Protein AF-A0A932TPT1-F1 (afdb_monomer)

Radius of gyration: 17.18 Å; Cα contacts (8 Å, |Δi|>4): 196; chains: 1; bounding box: 47×29×45 Å

Sequence (144 aa):
MPVTRADWQGRLLPRTDPEVPLQLLAPLRPAPAGGSGVFLALCADGNEWWMKPVNNPLGGHTLVEEYVVPRVGALIDAPVCTTAIVGIGPGFERYEFVSGYHLEPGLAHASPNIGRDVEDLPYLDYRDRDNNRFRHMGAIALYY

Foldseek 3Di:
DDDDPVNCPPVCVPDDDDPDFWEFDAFDAADPDDLFLWTWTATPVRFIKIKDACPTPVHNVVQVCLVVVQVVCVVVVHPHFDKTKYFYQPDFQPDRNDPPDTDDGDIIIITGDPPDPDDDPVDPPQCVPVVVVVVDDDDDDDDD

Solvent-accessible surface area (backbone atoms only — not comparable to full-atom values): 9056 Å² total; per-residue (Å²): 131,90,85,54,71,78,82,51,63,71,75,60,72,83,67,69,74,74,95,72,52,51,37,59,72,42,82,72,45,51,52,95,68,74,93,74,37,35,25,36,27,36,31,73,86,76,46,50,28,42,33,36,46,51,85,26,88,87,38,54,67,54,46,52,50,67,59,46,52,35,55,55,32,52,77,69,74,42,99,50,72,68,73,47,55,29,33,35,57,84,89,44,60,82,45,67,41,39,95,96,40,51,45,67,65,45,49,22,39,31,32,70,60,80,74,84,87,62,90,76,72,92,60,75,88,45,62,88,72,71,52,37,94,82,65,65,81,84,84,82,85,84,84,134

Structure (mmCIF, N/CA/C/O backbone):
data_AF-A0A932TPT1-F1
#
_entry.id   AF-A0A932TPT1-F1
#
loop_
_atom_site.group_PDB
_atom_site.id
_atom_site.type_symbol
_atom_site.label_atom_id
_atom_site.label_alt_id
_atom_site.label_comp_id
_atom_site.label_asym_id
_atom_site.label_entity_id
_atom_site.label_seq_id
_atom_site.pdbx_PDB_ins_code
_atom_site.Cartn_x
_atom_site.Cartn_y
_atom_site.Cartn_z
_atom_site.occupancy
_atom_site.B_iso_or_equiv
_atom_site.auth_seq_id
_atom_site.auth_comp_id
_atom_site.auth_asym_id
_atom_site.auth_atom_id
_atom_site.pdbx_PDB_model_num
ATOM 1 N N . MET A 1 1 ? 24.864 1.751 -24.806 1.00 51.25 1 MET A N 1
ATOM 2 C CA . MET A 1 1 ? 24.256 2.722 -25.743 1.00 51.25 1 MET A CA 1
ATOM 3 C C . MET A 1 1 ? 23.343 3.639 -24.944 1.00 51.25 1 MET A C 1
ATOM 5 O O . MET A 1 1 ? 22.714 3.122 -24.025 1.00 51.25 1 MET A O 1
ATOM 9 N N . PRO A 1 2 ? 23.309 4.957 -25.205 1.00 65.62 2 PRO A N 1
ATOM 10 C CA . PRO A 1 2 ? 22.382 5.846 -24.520 1.00 65.62 2 PRO A CA 1
ATOM 11 C C . PRO A 1 2 ? 20.953 5.510 -24.938 1.00 65.62 2 PRO A C 1
ATOM 13 O O . PRO A 1 2 ? 20.668 5.291 -26.112 1.00 65.62 2 PRO A O 1
ATOM 16 N N . VAL A 1 3 ? 20.082 5.448 -23.945 1.00 66.69 3 VAL A N 1
ATOM 17 C CA . VAL A 1 3 ? 18.655 5.229 -24.117 1.00 66.69 3 VAL A CA 1
ATOM 18 C C . VAL A 1 3 ? 17.996 6.580 -24.416 1.00 66.69 3 VAL A C 1
ATOM 20 O O . VAL A 1 3 ? 18.275 7.568 -23.740 1.00 66.69 3 VAL A O 1
ATOM 23 N N . THR A 1 4 ? 17.141 6.641 -25.432 1.00 81.81 4 THR A N 1
ATOM 24 C CA . THR A 1 4 ? 16.485 7.859 -25.928 1.00 81.81 4 THR A CA 1
ATOM 25 C C . THR A 1 4 ? 14.973 7.822 -25.688 1.00 81.81 4 THR A C 1
ATOM 27 O O . THR A 1 4 ? 14.383 6.768 -25.460 1.00 81.81 4 THR A O 1
ATOM 30 N N . ARG A 1 5 ? 14.299 8.979 -25.772 1.00 66.19 5 ARG A N 1
ATOM 31 C CA . ARG A 1 5 ? 12.828 9.068 -25.651 1.00 66.19 5 ARG A CA 1
ATOM 32 C C . ARG A 1 5 ? 12.104 8.182 -26.674 1.00 66.19 5 ARG A C 1
ATOM 34 O O . ARG A 1 5 ? 11.080 7.586 -26.343 1.00 66.19 5 ARG A O 1
ATOM 41 N N . ALA A 1 6 ? 12.653 8.075 -27.885 1.00 77.81 6 ALA A N 1
ATOM 42 C CA . ALA A 1 6 ? 12.097 7.261 -28.962 1.00 77.81 6 ALA A CA 1
ATOM 43 C C . ALA A 1 6 ? 12.045 5.764 -28.607 1.00 77.81 6 ALA A C 1
ATOM 45 O O . ALA A 1 6 ? 11.153 5.065 -29.079 1.00 77.81 6 ALA A O 1
ATOM 46 N N . ASP A 1 7 ? 12.929 5.291 -27.722 1.00 74.62 7 ASP A N 1
ATOM 47 C CA . ASP A 1 7 ? 12.980 3.882 -27.320 1.00 74.62 7 ASP A CA 1
ATOM 48 C C . ASP A 1 7 ? 11.770 3.451 -26.466 1.00 74.62 7 ASP A C 1
ATOM 50 O O . ASP A 1 7 ? 11.442 2.263 -26.417 1.00 74.62 7 ASP A O 1
ATOM 54 N N . TRP A 1 8 ? 11.064 4.399 -25.831 1.00 65.81 8 TRP A N 1
ATOM 55 C CA . TRP A 1 8 ? 9.950 4.115 -24.905 1.00 65.81 8 TRP A CA 1
ATOM 56 C C . TRP A 1 8 ? 8.633 4.784 -25.287 1.00 65.81 8 TRP A C 1
ATOM 58 O O . TRP A 1 8 ? 7.581 4.431 -24.749 1.00 65.81 8 TRP A O 1
ATOM 68 N N . GLN A 1 9 ? 8.660 5.743 -26.211 1.00 68.00 9 GLN A N 1
ATOM 69 C CA . GLN A 1 9 ? 7.463 6.442 -26.652 1.00 68.00 9 GLN A CA 1
ATOM 70 C C . GLN A 1 9 ? 6.471 5.457 -27.285 1.00 68.00 9 GLN A C 1
ATOM 72 O O . GLN A 1 9 ? 6.815 4.666 -28.157 1.00 68.00 9 GLN A O 1
ATOM 77 N N . GLY A 1 10 ? 5.233 5.464 -26.794 1.00 64.94 10 GLY A N 1
ATOM 78 C CA . GLY A 1 10 ? 4.176 4.567 -27.258 1.00 64.94 10 GLY A CA 1
ATOM 79 C C . GLY A 1 10 ? 4.199 3.150 -26.673 1.00 64.94 10 GLY A C 1
ATOM 80 O O . GLY A 1 10 ? 3.178 2.472 -26.718 1.00 64.94 10 GLY A O 1
ATOM 81 N N . ARG A 1 11 ? 5.294 2.715 -26.030 1.00 63.69 11 ARG A N 1
ATOM 82 C CA . ARG A 1 11 ? 5.362 1.390 -25.378 1.00 63.69 11 ARG A CA 1
ATOM 83 C C . ARG A 1 11 ? 4.504 1.276 -24.113 1.00 63.69 11 ARG A C 1
ATOM 85 O O . ARG A 1 11 ? 4.262 0.172 -23.639 1.00 63.69 11 ARG A O 1
ATOM 92 N N . LEU A 1 12 ? 4.042 2.407 -23.582 1.00 61.66 12 LEU A N 1
ATOM 93 C CA . LEU A 1 12 ? 3.122 2.482 -22.444 1.00 61.66 12 LEU A CA 1
ATOM 94 C C . LEU A 1 12 ? 1.645 2.585 -22.868 1.00 61.66 12 LEU A C 1
ATOM 96 O O . LEU A 1 12 ? 0.776 2.455 -22.019 1.00 61.66 12 LEU A O 1
ATOM 100 N N . LEU A 1 13 ? 1.347 2.791 -24.159 1.00 57.62 13 LEU A N 1
ATOM 101 C CA . LEU A 1 13 ? -0.013 3.072 -24.644 1.00 57.62 13 LEU A CA 1
ATOM 102 C C . LEU A 1 13 ? -1.028 1.920 -24.527 1.00 57.62 13 LEU A C 1
ATOM 104 O O . LEU A 1 13 ? -2.209 2.235 -24.428 1.00 57.62 13 LEU A O 1
ATOM 108 N N . PRO A 1 14 ? -0.654 0.625 -24.503 1.00 59.06 14 PRO A N 1
ATOM 109 C CA . PRO A 1 14 ? -1.630 -0.423 -24.218 1.00 59.06 14 PRO A CA 1
ATOM 110 C C . PRO A 1 14 ? -1.707 -0.789 -22.727 1.00 59.06 14 PRO A C 1
ATOM 112 O O . PRO A 1 14 ? -2.362 -1.773 -22.395 1.00 59.06 14 PRO A O 1
ATOM 115 N N . ARG A 1 15 ? -1.035 -0.067 -21.811 1.00 54.44 15 ARG A N 1
ATOM 116 C CA . ARG A 1 15 ? -1.149 -0.366 -20.376 1.00 54.44 15 ARG A CA 1
ATOM 117 C C . ARG A 1 15 ? -2.433 0.227 -19.815 1.00 54.44 15 ARG A C 1
ATOM 119 O O . ARG A 1 15 ? -2.501 1.410 -19.508 1.00 54.44 15 ARG A O 1
ATOM 126 N N . THR A 1 16 ? -3.429 -0.630 -19.668 1.00 54.00 16 THR A N 1
ATOM 127 C CA . THR A 1 16 ? -4.556 -0.418 -18.767 1.00 54.00 16 THR A CA 1
ATOM 128 C C . THR A 1 16 ? -4.100 -0.601 -17.323 1.00 54.00 16 THR A C 1
ATOM 130 O O . THR A 1 16 ? -3.268 -1.469 -17.031 1.00 54.00 16 THR A O 1
ATOM 133 N N . ASP A 1 17 ? -4.653 0.210 -16.422 1.00 57.44 17 ASP A N 1
ATOM 134 C CA . ASP A 1 17 ? -4.610 -0.058 -14.984 1.00 57.44 17 ASP A CA 1
ATOM 135 C C . ASP A 1 17 ? -5.087 -1.501 -14.710 1.00 57.44 17 ASP A C 1
ATOM 137 O O . ASP A 1 17 ? -5.844 -2.057 -15.517 1.00 57.44 17 ASP A O 1
ATOM 141 N N . PRO A 1 18 ? -4.626 -2.157 -13.627 1.00 57.78 18 PRO A N 1
ATOM 142 C CA . PRO A 1 18 ? -5.082 -3.503 -13.291 1.00 57.78 18 PRO A CA 1
ATOM 143 C C . PRO A 1 18 ? -6.615 -3.566 -13.288 1.00 57.78 18 PRO A C 1
ATOM 145 O O . PRO A 1 18 ? -7.268 -2.745 -12.650 1.00 57.78 18 PRO A O 1
ATOM 148 N N . GLU A 1 19 ? -7.163 -4.546 -14.014 1.00 59.41 19 GLU A N 1
ATOM 149 C CA . GLU A 1 19 ? -8.571 -4.603 -14.442 1.00 59.41 19 GLU A CA 1
ATOM 150 C C . GLU A 1 19 ? -9.571 -4.519 -13.275 1.00 59.41 19 GLU A C 1
ATOM 152 O O . GLU A 1 19 ? -10.652 -3.960 -13.435 1.00 59.41 19 GLU A O 1
ATOM 157 N N . VAL A 1 20 ? -9.183 -4.991 -12.082 1.00 64.31 20 VAL A N 1
ATOM 158 C CA . VAL A 1 20 ? -9.831 -4.693 -10.797 1.00 64.31 20 VAL A CA 1
ATOM 159 C C . VAL A 1 20 ? -8.762 -4.780 -9.694 1.00 64.31 20 VAL A C 1
ATOM 161 O O . VAL A 1 20 ? -8.264 -5.879 -9.435 1.00 64.31 20 VAL A O 1
ATOM 164 N N . PRO A 1 21 ? -8.361 -3.681 -9.030 1.00 80.06 21 PRO A N 1
ATOM 165 C CA . PRO A 1 21 ? -7.452 -3.779 -7.893 1.00 80.06 21 PRO A CA 1
ATOM 166 C C . PRO A 1 21 ? -8.142 -4.476 -6.711 1.00 80.06 21 PRO A C 1
ATOM 168 O O . PRO A 1 21 ? -9.367 -4.414 -6.568 1.00 80.06 21 PRO A O 1
ATOM 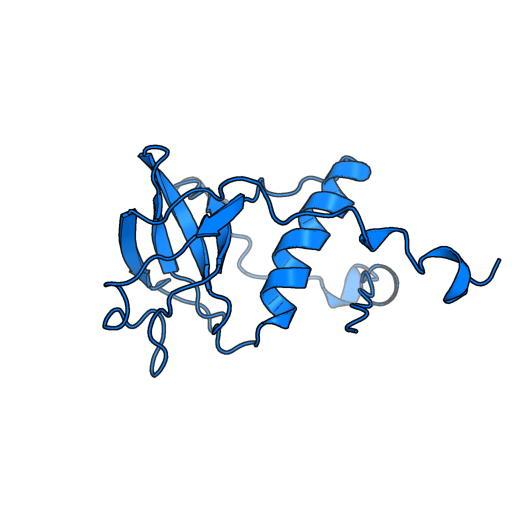171 N N . LEU A 1 22 ? -7.355 -5.115 -5.840 1.00 92.50 22 LEU A N 1
ATOM 172 C CA . LEU A 1 22 ? -7.827 -5.614 -4.543 1.00 92.50 22 LEU A CA 1
ATOM 173 C C . LEU A 1 22 ? -8.555 -4.475 -3.812 1.00 92.50 22 LEU A C 1
ATOM 175 O O . LEU A 1 22 ? -8.112 -3.339 -3.890 1.00 92.50 22 LEU A O 1
ATOM 179 N N . GLN A 1 23 ? -9.677 -4.717 -3.141 1.00 96.06 23 GLN A N 1
ATOM 180 C CA . GLN A 1 23 ? -10.446 -3.626 -2.523 1.00 96.06 23 GLN A CA 1
ATOM 181 C C . GLN A 1 23 ? -10.196 -3.550 -1.020 1.00 96.06 23 GLN A C 1
ATOM 183 O O . GLN A 1 23 ? -10.183 -4.581 -0.342 1.00 96.06 23 GLN A O 1
ATOM 188 N N . LEU A 1 24 ? -10.039 -2.331 -0.501 1.00 97.12 24 LEU A N 1
ATOM 189 C CA . LEU A 1 24 ? -10.025 -2.067 0.933 1.00 97.12 24 LEU A CA 1
ATOM 190 C C . LEU A 1 24 ? -11.437 -2.271 1.503 1.00 97.12 24 LEU A C 1
ATOM 192 O O . LEU A 1 24 ? -12.401 -1.688 1.010 1.00 97.12 24 LEU A O 1
ATOM 196 N N . LEU A 1 25 ? -11.548 -3.089 2.553 1.00 97.75 25 LEU A N 1
ATOM 197 C CA . LEU A 1 25 ? -12.800 -3.310 3.283 1.00 97.75 25 LEU A CA 1
ATOM 198 C C . LEU A 1 25 ? -12.887 -2.456 4.543 1.00 97.75 25 LEU A C 1
ATOM 200 O O . LEU A 1 25 ? -13.933 -1.877 4.824 1.00 97.75 25 LEU A O 1
ATOM 204 N N . ALA A 1 26 ? -11.804 -2.403 5.318 1.00 97.81 26 ALA A N 1
ATOM 205 C CA . ALA A 1 26 ? -11.777 -1.647 6.561 1.00 97.81 26 ALA A CA 1
ATOM 206 C C . ALA A 1 26 ? -10.355 -1.190 6.898 1.00 97.81 26 ALA A C 1
ATOM 208 O O . ALA A 1 26 ? -9.447 -2.026 6.954 1.00 97.81 26 ALA A O 1
ATOM 209 N N . PRO A 1 27 ? -10.139 0.104 7.184 1.00 97.25 27 PRO A N 1
ATOM 210 C CA . PRO A 1 27 ? -8.919 0.527 7.845 1.00 97.25 27 PRO A CA 1
ATOM 211 C C . PRO A 1 27 ? -8.953 0.051 9.307 1.00 97.25 27 PRO A C 1
ATOM 213 O O . PRO A 1 27 ? -9.973 0.170 9.985 1.00 97.25 27 PRO A O 1
ATOM 216 N N . LEU A 1 28 ? -7.851 -0.526 9.787 1.00 96.56 28 LEU A N 1
ATOM 217 C CA . LEU A 1 28 ? -7.778 -1.147 11.113 1.00 96.56 28 LEU A CA 1
ATOM 218 C C . LEU A 1 28 ? -7.071 -0.251 12.125 1.00 96.56 28 LEU A C 1
ATOM 220 O O . LEU A 1 28 ? -7.607 0.018 13.198 1.00 96.56 28 LEU A O 1
ATOM 224 N N . ARG A 1 29 ? -5.848 0.185 11.808 1.00 95.00 29 ARG A N 1
ATOM 225 C CA . ARG A 1 29 ? -5.062 1.064 12.686 1.00 95.00 29 ARG A CA 1
ATOM 226 C C . ARG A 1 29 ? -3.923 1.761 11.942 1.00 95.00 29 ARG A C 1
ATOM 228 O O . ARG A 1 29 ? -3.348 1.156 11.036 1.00 95.00 29 ARG A O 1
ATOM 235 N N . PRO A 1 30 ? -3.532 2.981 12.338 1.00 93.44 30 PRO A N 1
ATOM 236 C CA . PRO A 1 30 ? -2.271 3.577 11.904 1.00 93.44 30 PRO A CA 1
ATOM 237 C C . PRO A 1 30 ? -1.070 2.725 12.335 1.00 93.44 30 PRO A C 1
ATOM 239 O O . PRO A 1 30 ? -1.137 1.981 13.324 1.00 93.44 30 PRO A O 1
ATOM 242 N N . ALA A 1 31 ? 0.047 2.840 11.616 1.00 89.06 31 ALA A N 1
ATOM 243 C CA . ALA A 1 31 ? 1.311 2.294 12.093 1.00 89.06 31 ALA A CA 1
ATOM 244 C C . ALA A 1 31 ? 1.690 2.963 13.433 1.00 89.06 31 ALA A C 1
ATOM 246 O O . ALA A 1 31 ? 1.575 4.182 13.566 1.00 89.06 31 ALA A O 1
ATOM 247 N N . PRO A 1 32 ? 2.133 2.193 14.445 1.00 78.81 32 PRO A N 1
ATOM 248 C CA . PRO A 1 32 ? 2.427 2.731 15.776 1.00 78.81 32 PRO A CA 1
ATOM 249 C C . PRO A 1 32 ? 3.678 3.622 15.800 1.00 78.81 32 PRO A C 1
ATOM 251 O O . PRO A 1 32 ? 3.860 4.402 16.731 1.00 78.81 32 PRO A O 1
ATOM 254 N N . ALA A 1 33 ? 4.543 3.492 14.794 1.00 71.25 33 ALA A N 1
ATOM 255 C CA . ALA A 1 33 ? 5.764 4.261 14.628 1.00 71.25 33 ALA A CA 1
ATOM 256 C C . ALA A 1 33 ? 6.087 4.419 13.134 1.00 71.25 33 ALA A C 1
ATOM 258 O O . ALA A 1 33 ? 5.657 3.613 12.307 1.00 71.25 33 ALA A O 1
ATOM 259 N N . GLY A 1 34 ? 6.878 5.444 12.808 1.00 65.44 34 GLY A N 1
ATOM 260 C CA . GLY A 1 34 ? 7.316 5.749 11.446 1.00 65.44 34 GLY A CA 1
ATOM 261 C C . GLY A 1 34 ? 6.573 6.937 10.831 1.00 65.44 34 GLY A C 1
ATOM 262 O O . GLY A 1 34 ? 5.350 7.000 10.823 1.00 65.44 34 GLY A O 1
ATOM 263 N N . GLY A 1 35 ? 7.329 7.895 10.288 1.00 69.75 35 GLY A N 1
ATOM 264 C CA . GLY A 1 35 ? 6.788 9.100 9.640 1.00 69.75 35 GLY A CA 1
ATOM 265 C C . GLY A 1 35 ? 6.287 8.883 8.209 1.00 69.75 35 GLY A C 1
ATOM 266 O O . GLY A 1 35 ? 5.988 9.847 7.515 1.00 69.75 35 GLY A O 1
ATOM 267 N N . SER A 1 36 ? 6.225 7.635 7.740 1.00 79.75 36 SER A N 1
ATOM 268 C CA . SER A 1 36 ? 5.916 7.297 6.349 1.00 79.75 36 SER A CA 1
ATOM 269 C C . SER A 1 36 ? 4.422 7.181 6.048 1.00 79.75 36 SER A C 1
ATOM 271 O O . SER A 1 36 ? 4.078 6.783 4.939 1.00 79.75 36 SER A O 1
ATOM 273 N N . GLY A 1 37 ? 3.537 7.508 7.000 1.00 86.62 37 GLY A N 1
ATOM 274 C CA . GLY A 1 37 ? 2.085 7.575 6.786 1.00 86.62 37 GLY A CA 1
ATOM 275 C C . GLY A 1 37 ? 1.460 6.245 6.357 1.00 86.62 37 GLY A C 1
ATOM 276 O O . GLY A 1 37 ? 0.698 6.202 5.393 1.00 86.62 37 GLY A O 1
ATOM 277 N N . VAL A 1 38 ? 1.835 5.156 7.032 1.00 92.12 38 VAL A N 1
ATOM 278 C CA . VAL A 1 38 ? 1.364 3.793 6.740 1.00 92.12 38 VAL A CA 1
ATOM 279 C C . VAL A 1 38 ? 0.248 3.410 7.710 1.00 92.12 38 VAL A C 1
ATOM 281 O O . VAL A 1 38 ? 0.293 3.768 8.887 1.00 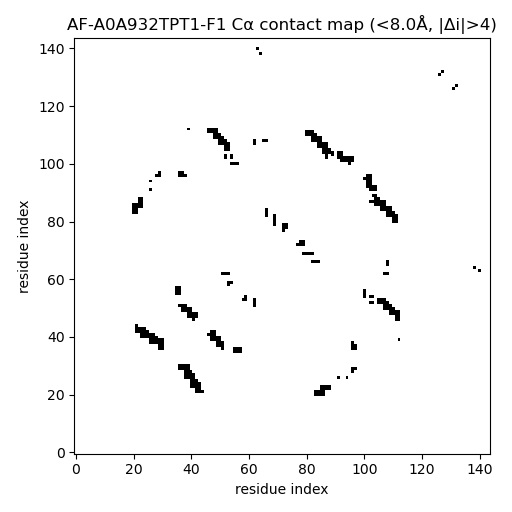92.12 38 VAL A O 1
ATOM 284 N N . PHE A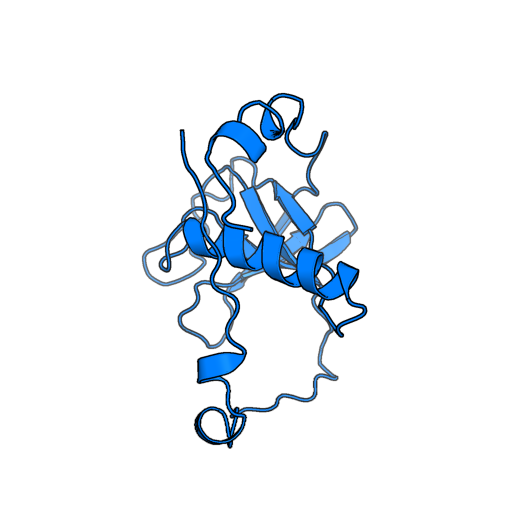 1 39 ? -0.729 2.636 7.246 1.00 95.06 39 PHE A N 1
ATOM 285 C CA . PHE A 1 39 ? -1.775 2.062 8.093 1.00 95.06 39 PHE A CA 1
ATOM 286 C C . PHE A 1 39 ? -2.046 0.599 7.736 1.00 95.06 39 PHE A C 1
ATOM 288 O O . PHE A 1 39 ? -1.768 0.159 6.624 1.00 95.06 39 PHE A O 1
ATOM 295 N N . LEU A 1 40 ? -2.564 -0.157 8.698 1.00 96.12 40 LEU A N 1
ATOM 296 C CA . LEU A 1 40 ? -3.006 -1.535 8.523 1.00 96.12 40 LEU A CA 1
ATOM 297 C C . LEU A 1 40 ? -4.474 -1.543 8.098 1.00 96.12 40 LEU A C 1
ATOM 299 O O . LEU A 1 40 ? -5.282 -0.816 8.685 1.00 96.12 40 LEU A O 1
ATOM 303 N N . ALA A 1 41 ? -4.831 -2.389 7.137 1.00 97.44 41 ALA A N 1
ATOM 304 C CA . ALA A 1 41 ? -6.201 -2.533 6.661 1.00 97.44 41 ALA A CA 1
ATOM 305 C C . ALA A 1 41 ? -6.543 -3.972 6.263 1.00 97.44 41 ALA A C 1
ATOM 307 O O . ALA A 1 41 ? -5.676 -4.733 5.843 1.00 97.44 41 ALA A O 1
ATOM 308 N N . LEU A 1 42 ? -7.827 -4.311 6.370 1.00 97.94 42 LEU A N 1
ATOM 309 C CA . LEU A 1 42 ? -8.414 -5.551 5.870 1.00 97.94 42 LEU A CA 1
ATOM 310 C C . LEU A 1 42 ? -8.85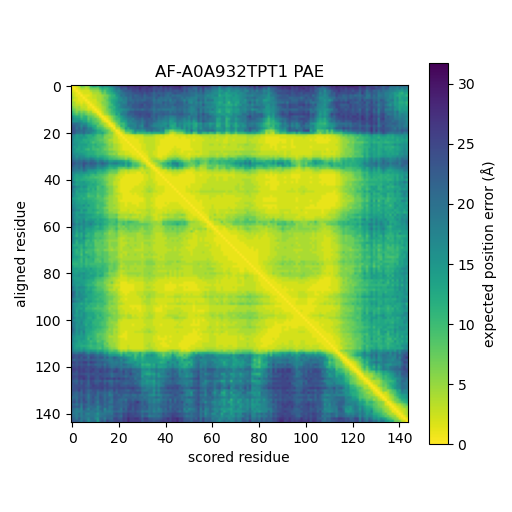3 -5.363 4.414 1.00 97.94 42 LEU A C 1
ATOM 312 O O . LEU A 1 42 ? -9.518 -4.372 4.092 1.00 97.94 42 LEU A O 1
ATOM 316 N N . CYS A 1 43 ? -8.521 -6.321 3.554 1.00 97.31 43 CYS A N 1
ATOM 317 C CA . CYS A 1 43 ? -8.879 -6.313 2.137 1.00 97.31 43 CYS A CA 1
ATOM 318 C C . CYS A 1 43 ? -9.915 -7.383 1.769 1.00 97.31 43 CYS A C 1
ATOM 320 O O . CYS A 1 43 ? -10.230 -8.276 2.552 1.00 97.31 43 CYS A O 1
ATOM 322 N N . ALA A 1 44 ? -10.446 -7.291 0.545 1.00 96.88 44 ALA A N 1
ATOM 323 C CA . ALA A 1 44 ? -11.476 -8.185 0.009 1.00 96.88 44 ALA A CA 1
ATOM 324 C C . ALA A 1 44 ? -11.047 -9.660 -0.106 1.00 96.88 44 ALA A C 1
ATOM 326 O O . ALA A 1 44 ? -11.898 -10.537 -0.223 1.00 96.88 44 ALA A O 1
ATOM 327 N N . ASP A 1 45 ? -9.745 -9.936 -0.053 1.00 94.88 45 ASP A N 1
ATOM 328 C CA . ASP A 1 45 ? -9.173 -11.282 0.010 1.00 94.88 45 ASP A CA 1
ATOM 329 C C . ASP A 1 45 ? -9.190 -11.881 1.430 1.00 94.88 45 ASP A C 1
ATOM 331 O O . ASP A 1 45 ? -8.764 -13.017 1.623 1.00 94.88 45 ASP A O 1
ATOM 335 N N . GLY A 1 46 ? -9.680 -11.130 2.421 1.00 96.12 46 GLY A N 1
ATOM 336 C CA . GLY A 1 46 ? -9.719 -11.529 3.826 1.00 96.12 46 GLY A CA 1
ATOM 337 C C . GLY A 1 46 ? -8.389 -11.366 4.562 1.00 96.12 46 GLY A C 1
ATOM 338 O O . GLY A 1 46 ? -8.321 -11.715 5.739 1.00 96.12 46 GLY A O 1
ATOM 339 N N . ASN A 1 47 ? -7.352 -10.830 3.910 1.00 95.94 47 ASN A N 1
ATOM 340 C CA . ASN A 1 47 ? -6.033 -10.646 4.507 1.00 95.94 47 ASN A CA 1
ATOM 341 C C . ASN A 1 47 ? -5.815 -9.206 4.984 1.00 95.94 47 ASN A C 1
ATOM 343 O O . ASN A 1 47 ? -6.455 -8.254 4.524 1.00 95.94 47 ASN A O 1
ATOM 347 N N . GLU A 1 48 ? -4.865 -9.053 5.903 1.00 96.69 48 GLU A N 1
ATOM 348 C CA . GLU A 1 48 ? -4.407 -7.756 6.388 1.00 96.69 48 GLU A CA 1
ATOM 349 C C . GLU A 1 48 ? -3.188 -7.269 5.604 1.00 96.69 48 GLU A C 1
ATOM 351 O O . GLU A 1 48 ? -2.249 -8.022 5.339 1.00 96.69 48 GLU A O 1
ATOM 356 N N . TRP A 1 49 ? -3.184 -5.979 5.284 1.00 96.00 49 TRP A N 1
ATOM 357 C CA . TRP A 1 49 ? -2.164 -5.348 4.461 1.00 96.00 49 TRP A CA 1
ATOM 358 C C . TRP A 1 49 ? -1.724 -4.011 5.055 1.00 96.00 49 TRP A C 1
ATOM 360 O O . TRP A 1 49 ? -2.549 -3.220 5.519 1.00 96.00 49 TRP A O 1
ATOM 370 N N . TRP A 1 50 ? -0.423 -3.741 5.004 1.00 94.56 50 TRP A N 1
ATOM 371 C CA . TRP A 1 50 ? 0.153 -2.433 5.292 1.00 94.56 50 TRP A CA 1
ATOM 372 C C . TRP A 1 50 ? 0.094 -1.559 4.046 1.00 94.56 50 TRP A C 1
ATOM 374 O O . TRP A 1 50 ? 0.620 -1.936 3.001 1.00 94.56 50 TRP A O 1
ATOM 384 N N . MET A 1 51 ? -0.545 -0.395 4.155 1.00 94.44 51 MET A N 1
ATOM 385 C CA . MET A 1 51 ? -0.902 0.441 3.014 1.00 94.44 51 MET A CA 1
ATOM 386 C C . MET A 1 51 ? -0.301 1.841 3.056 1.00 94.44 51 MET A C 1
ATOM 388 O O . MET A 1 51 ? -0.227 2.471 4.112 1.00 94.44 51 MET A O 1
ATOM 392 N N . LYS A 1 52 ? 0.039 2.349 1.867 1.00 94.00 52 LYS A N 1
ATOM 393 C CA . LYS A 1 52 ? 0.360 3.757 1.598 1.00 94.00 52 LYS A CA 1
ATOM 394 C C . LYS A 1 52 ? -0.615 4.307 0.549 1.00 94.00 52 LYS A C 1
ATOM 396 O O . LYS A 1 52 ? -0.562 3.845 -0.594 1.00 94.00 52 LYS A O 1
ATOM 401 N N . PRO A 1 53 ? -1.497 5.259 0.904 1.00 93.38 53 PRO A N 1
ATOM 402 C CA . PRO A 1 53 ? -2.462 5.834 -0.032 1.00 93.38 53 PRO A CA 1
ATOM 403 C C . PRO A 1 53 ? -1.798 6.878 -0.942 1.00 93.38 53 PRO A C 1
ATOM 405 O O . PRO A 1 53 ? -0.770 7.441 -0.579 1.00 93.38 53 PRO A O 1
ATOM 408 N N . VAL A 1 54 ? -2.379 7.179 -2.109 1.00 90.38 54 VAL A N 1
ATOM 409 C CA . VAL A 1 54 ? -1.836 8.191 -3.050 1.00 90.38 54 VAL A CA 1
ATOM 410 C C . VAL A 1 54 ? -1.579 9.551 -2.382 1.00 90.38 54 VAL A C 1
ATOM 412 O O . VAL A 1 54 ? -0.589 10.208 -2.701 1.00 90.38 54 VAL A O 1
ATOM 415 N N . ASN A 1 55 ? -2.428 9.955 -1.434 1.00 91.38 55 ASN A N 1
ATOM 416 C CA . ASN A 1 55 ? -2.306 11.213 -0.693 1.00 91.38 55 ASN A CA 1
ATOM 417 C C . ASN A 1 55 ? -1.366 11.129 0.530 1.00 91.38 55 ASN A C 1
ATOM 419 O O . ASN A 1 55 ? -1.457 11.941 1.450 1.00 91.38 55 ASN A O 1
ATOM 423 N N . ASN A 1 56 ? -0.462 10.146 0.562 1.00 91.06 56 ASN A N 1
ATOM 424 C CA . ASN A 1 56 ? 0.542 10.010 1.611 1.00 91.06 56 ASN A CA 1
ATOM 425 C C . ASN A 1 56 ? 1.391 11.297 1.766 1.00 91.06 56 ASN A C 1
ATOM 427 O O . ASN A 1 56 ? 1.747 11.904 0.753 1.00 91.06 56 ASN A O 1
ATOM 431 N N . PRO A 1 57 ? 1.798 11.687 2.995 1.00 87.50 57 PRO A N 1
ATOM 432 C CA . PRO A 1 57 ? 2.585 12.905 3.235 1.00 87.50 57 PRO A CA 1
ATOM 433 C C . PRO A 1 57 ? 3.928 12.969 2.502 1.00 87.50 57 PRO A C 1
ATOM 435 O O . PRO A 1 57 ? 4.448 14.056 2.263 1.00 87.50 57 PRO A O 1
ATOM 438 N N . LEU A 1 58 ? 4.511 11.815 2.162 1.00 84.50 58 LEU A N 1
ATOM 439 C CA . LEU A 1 58 ? 5.750 11.747 1.390 1.00 84.50 58 LEU A CA 1
ATOM 440 C C . LEU A 1 58 ? 5.522 12.021 -0.104 1.00 84.50 58 LEU A C 1
ATOM 442 O O . LEU A 1 58 ? 6.484 12.231 -0.828 1.00 84.50 58 LEU A O 1
ATOM 446 N N . GLY A 1 59 ? 4.267 12.112 -0.550 1.00 81.44 59 GLY A N 1
ATOM 447 C CA . GLY A 1 59 ? 3.865 12.425 -1.914 1.00 81.44 59 GLY A CA 1
ATOM 448 C C . GLY A 1 59 ? 3.586 11.186 -2.767 1.00 81.44 59 GLY A C 1
ATOM 449 O O . GLY A 1 59 ? 4.075 10.088 -2.518 1.00 81.44 59 GLY A O 1
ATOM 450 N N . GLY A 1 60 ? 2.819 11.370 -3.846 1.00 72.75 60 GLY A N 1
ATOM 451 C CA . GLY A 1 60 ? 2.397 10.263 -4.716 1.00 72.75 60 GLY A CA 1
ATOM 452 C C . GLY A 1 60 ? 3.541 9.510 -5.412 1.00 72.75 60 GLY A C 1
ATOM 453 O O . GLY A 1 60 ? 3.360 8.365 -5.819 1.00 72.75 60 GLY A O 1
ATOM 454 N N . HIS A 1 61 ? 4.738 10.102 -5.513 1.00 76.81 61 HIS A N 1
ATOM 455 C CA . HIS A 1 61 ? 5.912 9.428 -6.081 1.00 76.81 61 HIS A CA 1
ATOM 456 C C . HIS A 1 61 ? 6.342 8.209 -5.257 1.00 76.81 61 HIS A C 1
ATOM 458 O O . HIS A 1 61 ? 6.840 7.238 -5.825 1.00 76.81 61 HIS A O 1
ATOM 464 N N . THR A 1 62 ? 6.084 8.210 -3.945 1.00 78.56 62 THR A N 1
ATOM 465 C CA . THR A 1 62 ? 6.414 7.080 -3.075 1.00 78.56 62 THR A CA 1
ATOM 466 C C . THR A 1 62 ? 5.647 5.824 -3.493 1.00 78.56 62 THR A C 1
ATOM 468 O O . THR A 1 62 ? 6.199 4.734 -3.450 1.00 78.56 62 THR A O 1
ATOM 471 N N . LEU A 1 63 ? 4.412 5.941 -3.997 1.00 81.06 63 LEU A N 1
ATOM 472 C CA . LEU A 1 63 ? 3.670 4.773 -4.494 1.00 81.06 63 LEU A CA 1
ATOM 473 C C . LEU A 1 63 ? 4.313 4.162 -5.741 1.00 81.06 63 LEU A C 1
ATOM 475 O O . LEU A 1 63 ? 4.254 2.948 -5.923 1.00 81.06 63 LEU A O 1
ATOM 479 N N . VAL A 1 64 ? 4.928 4.985 -6.594 1.00 80.25 64 VAL A N 1
ATOM 480 C CA . VAL A 1 64 ? 5.640 4.498 -7.782 1.00 80.25 64 VAL A CA 1
ATOM 481 C C . VAL A 1 64 ? 6.855 3.685 -7.357 1.00 80.25 64 VAL A C 1
ATOM 483 O O . VAL A 1 64 ? 7.053 2.585 -7.867 1.00 80.25 64 VAL A O 1
ATOM 486 N N . GLU A 1 65 ? 7.642 4.193 -6.410 1.00 83.75 65 GLU A N 1
ATOM 487 C CA . GLU A 1 65 ? 8.808 3.484 -5.874 1.00 83.75 65 GLU A CA 1
ATOM 488 C C . GLU A 1 65 ? 8.396 2.146 -5.260 1.00 83.75 65 GLU A C 1
ATOM 490 O O . GLU A 1 65 ? 8.908 1.099 -5.653 1.00 83.75 65 GLU A O 1
ATOM 495 N N . GLU A 1 66 ? 7.395 2.170 -4.386 1.00 86.25 66 GLU A N 1
ATOM 496 C CA . GLU A 1 66 ? 6.883 0.983 -3.703 1.00 86.25 66 GLU A CA 1
ATOM 497 C C . GLU A 1 66 ? 6.286 -0.042 -4.679 1.00 86.25 66 GLU A C 1
ATOM 499 O O . GLU A 1 66 ? 6.387 -1.242 -4.462 1.00 86.25 66 GLU A O 1
ATOM 504 N N . TYR A 1 67 ? 5.724 0.390 -5.811 1.00 85.00 67 TYR A N 1
ATOM 505 C CA . TYR A 1 67 ? 5.188 -0.517 -6.827 1.00 85.00 67 TYR A CA 1
ATOM 506 C C . TYR A 1 67 ? 6.259 -1.075 -7.781 1.00 85.00 67 TYR A C 1
ATOM 508 O O . TYR A 1 67 ? 6.184 -2.238 -8.201 1.00 85.00 67 TYR A O 1
ATOM 516 N N . VAL A 1 68 ? 7.232 -0.249 -8.177 1.00 85.19 68 VAL A N 1
ATOM 517 C CA . VAL A 1 68 ? 8.236 -0.581 -9.200 1.00 85.19 68 VAL A CA 1
ATOM 518 C C . VAL A 1 68 ? 9.406 -1.354 -8.605 1.00 85.19 68 VAL A C 1
ATOM 520 O O . VAL A 1 68 ? 9.797 -2.370 -9.177 1.00 85.19 68 VAL A O 1
ATOM 523 N N . VAL A 1 69 ? 9.953 -0.911 -7.470 1.00 86.38 69 VAL A N 1
ATOM 524 C CA . VAL A 1 69 ? 11.129 -1.520 -6.826 1.00 86.38 69 VAL A CA 1
ATOM 525 C C . VAL A 1 69 ? 10.953 -3.025 -6.587 1.00 86.38 69 VAL A C 1
ATOM 527 O O . VAL A 1 69 ? 11.805 -3.779 -7.062 1.00 86.38 69 VAL A O 1
ATOM 530 N N . PRO A 1 70 ? 9.876 -3.516 -5.939 1.00 85.19 70 PRO A N 1
ATOM 531 C CA . PRO A 1 70 ? 9.716 -4.948 -5.705 1.00 85.19 70 PRO A CA 1
ATOM 532 C C . PRO A 1 70 ? 9.547 -5.723 -7.011 1.00 85.19 70 PRO A C 1
ATOM 534 O O . PRO A 1 70 ? 10.114 -6.798 -7.157 1.00 85.19 70 PRO A O 1
ATOM 537 N N . ARG A 1 71 ? 8.859 -5.171 -8.018 1.00 85.31 71 ARG A N 1
ATOM 538 C CA . ARG A 1 71 ? 8.745 -5.834 -9.328 1.00 85.31 71 ARG A CA 1
ATOM 539 C C . ARG A 1 71 ? 10.089 -5.964 -10.025 1.00 85.31 71 ARG A C 1
ATOM 541 O O . ARG A 1 71 ? 10.382 -7.015 -10.577 1.00 85.31 71 ARG A O 1
ATOM 548 N N . VAL A 1 72 ? 10.903 -4.911 -10.003 1.00 86.06 72 VAL A N 1
ATOM 549 C CA . VAL A 1 72 ? 12.250 -4.946 -10.582 1.00 86.06 72 VAL A CA 1
ATOM 550 C C . VAL A 1 72 ? 13.142 -5.916 -9.810 1.00 86.06 72 VAL A C 1
ATOM 552 O O . VAL A 1 72 ? 13.864 -6.685 -10.435 1.00 86.06 72 VAL A O 1
ATOM 555 N N . GLY A 1 73 ? 13.064 -5.932 -8.478 1.00 85.44 73 GLY A N 1
ATOM 556 C CA . GLY A 1 73 ? 13.807 -6.890 -7.661 1.00 85.44 73 GLY A CA 1
ATOM 557 C C . GLY A 1 73 ? 13.408 -8.341 -7.942 1.00 85.44 73 GLY A C 1
ATOM 558 O O . GLY A 1 73 ? 14.282 -9.188 -8.092 1.00 85.44 73 GLY A O 1
ATOM 559 N N . ALA A 1 74 ? 12.115 -8.619 -8.128 1.00 85.31 74 ALA A N 1
ATOM 560 C CA . ALA A 1 74 ? 11.636 -9.949 -8.507 1.00 85.31 74 ALA A CA 1
ATOM 561 C C . ALA A 1 74 ? 12.191 -10.423 -9.863 1.00 85.31 74 ALA A C 1
ATOM 563 O O . ALA A 1 74 ? 12.434 -11.610 -10.036 1.00 85.31 74 ALA A O 1
ATOM 564 N N . LEU A 1 75 ? 12.443 -9.515 -10.818 1.00 87.00 75 LEU A N 1
ATOM 565 C CA . LEU A 1 75 ? 13.046 -9.868 -12.115 1.00 87.00 75 LEU A CA 1
ATOM 566 C C . LEU A 1 75 ? 14.509 -10.326 -12.013 1.00 87.00 75 LEU A C 1
ATOM 568 O O . LEU A 1 75 ? 15.025 -10.894 -12.973 1.00 87.00 75 LEU A O 1
ATOM 572 N N . ILE A 1 76 ? 15.182 -10.044 -10.896 1.00 86.12 76 ILE A N 1
ATOM 573 C CA . ILE A 1 76 ? 16.577 -10.430 -10.638 1.00 86.12 76 ILE A CA 1
ATOM 574 C C . ILE A 1 76 ? 16.696 -11.419 -9.471 1.00 86.12 76 ILE A C 1
ATOM 576 O O . ILE A 1 76 ? 17.765 -11.522 -8.873 1.00 86.12 76 ILE A O 1
ATOM 580 N N . ASP A 1 77 ? 15.597 -12.091 -9.116 1.00 86.31 77 ASP A N 1
ATOM 581 C CA . ASP A 1 77 ? 15.509 -13.035 -7.995 1.00 86.31 77 ASP A CA 1
ATOM 582 C C . ASP A 1 77 ? 15.946 -12.439 -6.640 1.00 86.31 77 ASP A C 1
ATOM 584 O O . ASP A 1 77 ? 16.374 -13.153 -5.730 1.00 86.31 77 ASP A O 1
ATOM 588 N N . ALA A 1 78 ? 15.843 -11.114 -6.476 1.00 85.69 78 ALA A N 1
ATOM 589 C CA . ALA A 1 78 ? 16.104 -10.475 -5.194 1.00 85.69 78 ALA A CA 1
ATOM 590 C C . ALA A 1 78 ? 14.987 -10.819 -4.190 1.00 85.69 78 ALA A C 1
ATOM 592 O O . ALA A 1 78 ? 13.818 -10.912 -4.580 1.00 85.69 78 ALA A O 1
ATOM 593 N N . PRO A 1 79 ? 15.305 -10.950 -2.889 1.00 82.75 79 PRO A N 1
ATOM 594 C CA . PRO A 1 79 ? 14.300 -11.175 -1.858 1.00 82.75 79 PRO A CA 1
ATOM 595 C C . PRO A 1 79 ? 13.483 -9.895 -1.652 1.00 82.75 79 PRO A C 1
ATOM 597 O O . PRO A 1 79 ? 13.882 -8.986 -0.926 1.00 82.75 79 PRO A O 1
ATOM 600 N N . VAL A 1 80 ? 12.343 -9.812 -2.329 1.00 86.50 80 VAL A N 1
ATOM 601 C CA . VAL A 1 80 ? 11.412 -8.683 -2.264 1.00 86.50 80 VAL A CA 1
ATOM 602 C C . VAL A 1 80 ? 10.085 -9.116 -1.662 1.00 86.50 80 VAL A C 1
ATOM 604 O O . VAL A 1 80 ? 9.631 -10.245 -1.855 1.00 86.50 80 VAL A O 1
ATOM 607 N N . CYS A 1 81 ? 9.431 -8.198 -0.955 1.00 85.19 81 CYS A N 1
ATOM 608 C CA . CYS A 1 81 ? 8.076 -8.430 -0.478 1.00 85.19 81 CYS A CA 1
ATOM 609 C C . CYS A 1 81 ? 7.108 -8.551 -1.659 1.00 85.19 81 CYS A C 1
ATOM 611 O O . CYS A 1 81 ? 7.218 -7.831 -2.654 1.00 85.19 81 CYS A O 1
ATOM 613 N N . THR A 1 82 ? 6.113 -9.426 -1.514 1.00 86.62 82 THR A N 1
ATOM 614 C CA . THR A 1 82 ? 4.941 -9.399 -2.396 1.00 86.62 82 THR A CA 1
ATOM 615 C C . THR A 1 82 ? 4.204 -8.079 -2.199 1.00 86.62 82 THR A C 1
ATOM 617 O O . THR A 1 82 ? 4.097 -7.597 -1.070 1.00 86.62 82 THR A O 1
ATOM 620 N N . THR A 1 83 ? 3.690 -7.499 -3.284 1.00 91.06 83 THR A N 1
ATOM 621 C CA . THR A 1 83 ? 2.940 -6.243 -3.228 1.00 91.06 83 THR A CA 1
ATOM 622 C C . THR A 1 83 ? 1.675 -6.275 -4.070 1.00 91.06 83 THR A C 1
ATOM 624 O O . THR A 1 83 ? 1.571 -7.013 -5.052 1.00 91.06 83 THR A O 1
ATOM 627 N N . ALA A 1 84 ? 0.707 -5.451 -3.680 1.00 90.81 84 ALA A N 1
ATOM 628 C CA . ALA A 1 84 ? -0.567 -5.283 -4.362 1.00 90.81 84 ALA A CA 1
ATOM 629 C C . ALA A 1 84 ? -0.895 -3.797 -4.551 1.00 90.81 84 ALA A C 1
ATOM 631 O O . ALA A 1 84 ? -0.414 -2.933 -3.816 1.00 90.81 84 ALA A O 1
ATOM 632 N N . ILE A 1 85 ? -1.734 -3.510 -5.549 1.00 92.12 85 ILE A N 1
ATOM 633 C CA . ILE A 1 85 ? -2.451 -2.236 -5.636 1.00 92.12 85 ILE A CA 1
ATOM 634 C C . ILE A 1 85 ? -3.849 -2.465 -5.102 1.00 92.12 85 ILE A C 1
ATOM 636 O O . ILE A 1 85 ? -4.537 -3.396 -5.530 1.00 92.12 85 ILE A O 1
ATOM 640 N N . VAL A 1 86 ? -4.235 -1.607 -4.168 1.00 94.19 86 VAL A N 1
ATOM 641 C CA . VAL A 1 86 ? -5.520 -1.664 -3.491 1.00 94.19 86 VAL A CA 1
ATOM 642 C C . VAL A 1 86 ? -6.348 -0.439 -3.853 1.00 94.19 86 VAL A C 1
ATOM 644 O O . VAL A 1 86 ? -5.852 0.682 -3.798 1.00 94.19 86 VAL A O 1
ATOM 647 N N . GLY A 1 87 ? -7.605 -0.651 -4.229 1.00 95.00 87 GLY A N 1
ATOM 648 C CA . GLY A 1 87 ? -8.597 0.401 -4.389 1.00 95.00 87 GLY A CA 1
ATOM 649 C C . GLY A 1 87 ? -9.162 0.827 -3.038 1.00 95.00 87 GLY A C 1
ATOM 650 O O . GLY A 1 87 ? -9.584 -0.008 -2.236 1.00 95.00 87 GLY A O 1
ATOM 651 N N . ILE A 1 88 ? -9.184 2.135 -2.803 1.00 95.69 88 ILE A N 1
ATOM 652 C CA . ILE A 1 88 ? -9.881 2.781 -1.695 1.00 95.69 88 ILE A CA 1
ATOM 653 C C . ILE A 1 88 ? -11.176 3.358 -2.264 1.00 95.69 88 ILE A C 1
ATOM 655 O O . ILE A 1 88 ? -11.150 4.263 -3.098 1.00 95.69 88 ILE A O 1
ATOM 659 N N . GLY A 1 89 ? -12.310 2.806 -1.837 1.00 94.31 89 GLY A N 1
ATOM 660 C CA . GLY A 1 89 ? -13.630 3.321 -2.193 1.00 94.31 89 GLY A CA 1
ATOM 661 C C . GLY A 1 89 ? -14.033 4.558 -1.378 1.00 94.31 89 GLY A C 1
ATOM 662 O O . GLY A 1 89 ? -13.317 4.962 -0.460 1.00 94.31 89 GLY A O 1
ATOM 663 N N . PRO A 1 90 ? -15.195 5.158 -1.680 1.00 95.44 90 PRO A N 1
ATOM 664 C CA . PRO A 1 90 ? -15.782 6.192 -0.833 1.00 95.44 90 PRO A CA 1
ATOM 665 C C . PRO A 1 90 ? -16.185 5.644 0.544 1.00 95.44 90 PRO A C 1
ATOM 667 O O . PRO A 1 90 ? -16.438 4.449 0.700 1.00 95.44 90 PRO A O 1
ATOM 670 N N . GLY A 1 91 ? -16.304 6.530 1.534 1.00 95.31 91 GLY A N 1
ATOM 671 C CA . GLY A 1 91 ? -16.770 6.213 2.891 1.00 95.31 91 GLY A CA 1
ATOM 672 C C . GLY A 1 91 ? -15.669 6.124 3.951 1.00 95.31 91 GLY A C 1
ATOM 673 O O . GLY A 1 91 ? -15.973 5.979 5.137 1.00 95.31 91 GLY A O 1
ATOM 674 N N . PHE A 1 92 ? -14.402 6.245 3.552 1.00 96.25 92 PHE A N 1
ATOM 675 C CA . PHE A 1 92 ? -13.250 6.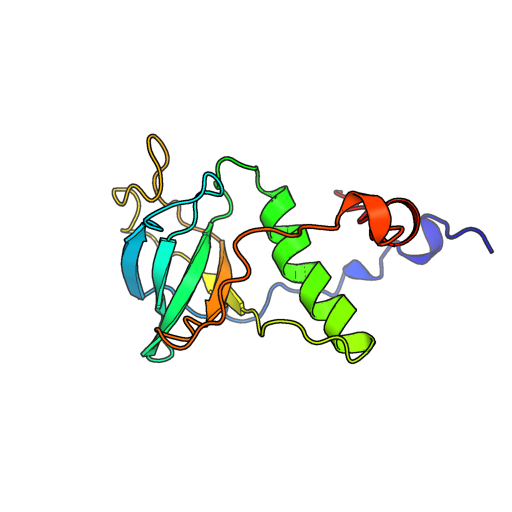216 4.458 1.00 96.25 92 PHE A CA 1
ATOM 676 C C . PHE A 1 92 ? -12.642 7.601 4.722 1.00 96.25 92 PHE A C 1
ATOM 678 O O . PHE A 1 92 ? -11.647 7.705 5.431 1.00 96.25 92 PHE A O 1
ATOM 685 N N . GLU A 1 93 ? -13.260 8.678 4.232 1.00 96.12 93 GLU A N 1
ATOM 686 C CA . GLU A 1 93 ? -12.704 10.041 4.227 1.00 96.12 93 GLU A CA 1
ATOM 687 C C . GLU A 1 93 ? -12.519 10.651 5.621 1.00 96.12 93 GLU A C 1
ATOM 689 O O . GLU A 1 93 ? -11.871 11.679 5.790 1.00 96.12 93 GLU A O 1
ATOM 694 N N . ARG A 1 94 ? -13.103 10.028 6.646 1.00 95.69 94 ARG A N 1
ATOM 695 C CA . ARG A 1 94 ? -12.952 10.429 8.052 1.00 95.69 94 ARG A CA 1
ATOM 696 C C . ARG A 1 94 ? -11.868 9.650 8.788 1.00 95.69 94 ARG A C 1
ATOM 698 O O . ARG A 1 94 ? -11.606 9.950 9.948 1.00 95.69 94 ARG A O 1
ATOM 705 N N . TYR A 1 95 ? -11.268 8.645 8.158 1.00 96.38 95 TYR A N 1
ATOM 706 C CA . TYR A 1 95 ? -10.213 7.866 8.781 1.00 96.38 95 TYR A CA 1
ATOM 707 C C . TYR A 1 95 ? -8.875 8.594 8.644 1.00 96.38 95 TYR A C 1
ATOM 709 O O . TYR A 1 95 ? -8.312 8.683 7.552 1.00 96.38 95 TYR A O 1
ATOM 717 N N . GLU A 1 96 ? -8.373 9.104 9.765 1.00 94.94 96 GLU A N 1
ATOM 718 C CA . GLU A 1 96 ? -7.051 9.714 9.872 1.00 94.94 96 GLU A CA 1
ATOM 719 C C . GLU A 1 96 ? -5.980 8.617 9.985 1.00 94.94 96 GLU A C 1
ATOM 721 O O . GLU A 1 96 ? -5.921 7.883 10.974 1.00 94.94 96 GLU A O 1
ATOM 726 N N . PHE A 1 97 ? -5.139 8.475 8.958 1.00 93.12 97 PHE A N 1
ATOM 727 C CA . PHE A 1 97 ? -4.091 7.443 8.925 1.00 93.12 97 PHE A CA 1
ATOM 728 C C . PHE A 1 97 ? -2.736 7.954 9.432 1.00 93.12 97 PHE A C 1
ATOM 730 O O . PHE A 1 97 ? -1.868 7.163 9.794 1.00 93.12 97 PHE A O 1
ATOM 737 N N . VAL A 1 98 ? -2.560 9.274 9.473 1.00 92.06 98 VAL A N 1
ATOM 738 C CA . VAL A 1 98 ? -1.454 9.985 10.120 1.00 92.06 98 VAL A CA 1
ATOM 739 C C . VAL A 1 98 ? -1.918 11.412 10.405 1.00 92.06 98 VAL A C 1
ATOM 741 O O . VAL A 1 98 ? -2.776 11.921 9.693 1.00 92.06 98 VAL A O 1
ATOM 744 N N . SER A 1 99 ? -1.367 12.049 11.441 1.00 91.06 99 SER A N 1
ATOM 745 C CA . SER A 1 99 ? -1.790 13.380 11.904 1.00 91.06 99 SER A CA 1
ATOM 746 C C . SER A 1 99 ? -1.968 14.383 10.755 1.00 91.06 99 SER A C 1
ATOM 748 O O . SER A 1 99 ? -1.011 14.696 10.043 1.00 91.06 99 SER A O 1
ATOM 750 N N . GLY A 1 100 ? -3.196 14.871 10.579 1.00 92.12 100 GLY A N 1
ATOM 751 C CA . GLY A 1 100 ? -3.593 15.834 9.553 1.00 92.12 100 GLY A CA 1
ATOM 752 C C . GLY A 1 100 ? -3.955 15.241 8.186 1.00 92.12 100 GLY A C 1
ATOM 753 O O . GLY A 1 100 ? -4.411 15.989 7.324 1.00 92.12 100 GLY A O 1
ATOM 754 N N . TYR A 1 101 ? -3.805 13.931 7.977 1.00 93.56 101 TYR A N 1
ATOM 755 C CA . TYR A 1 101 ? -4.074 13.260 6.704 1.00 93.56 101 TYR A CA 1
ATOM 756 C C . TYR A 1 101 ? -5.142 12.181 6.860 1.00 93.56 101 TYR A C 1
ATOM 758 O O . TYR A 1 101 ? -5.035 11.262 7.676 1.00 93.56 101 TYR A O 1
ATOM 766 N N . HIS A 1 102 ? -6.164 12.283 6.018 1.00 95.75 102 HIS A N 1
ATOM 767 C CA . HIS A 1 102 ? -7.301 11.373 5.986 1.00 95.75 102 HIS A CA 1
ATOM 768 C C . HIS A 1 102 ? -7.301 10.580 4.687 1.00 95.75 102 HIS A C 1
ATOM 770 O O . HIS A 1 102 ? -6.766 11.052 3.687 1.00 95.75 102 HIS A O 1
ATOM 776 N N . LEU A 1 103 ? -7.876 9.379 4.682 1.00 95.69 103 LEU A N 1
ATOM 777 C CA . LEU A 1 103 ? -7.965 8.603 3.444 1.00 95.69 103 LEU A CA 1
ATOM 778 C C . LEU A 1 103 ? -8.796 9.334 2.390 1.00 95.69 103 LEU A C 1
ATOM 780 O O . LEU A 1 103 ? -9.765 10.017 2.699 1.00 95.69 103 LEU A O 1
ATOM 784 N N . GLU A 1 104 ? -8.426 9.143 1.132 1.00 95.12 104 GLU A N 1
ATOM 785 C CA . GLU A 1 104 ? -9.174 9.626 -0.023 1.00 95.12 104 GLU A CA 1
ATOM 786 C C . GLU A 1 104 ? -9.500 8.442 -0.938 1.00 95.12 104 GLU A C 1
ATOM 788 O O . GLU A 1 104 ? -8.689 7.509 -1.033 1.00 95.12 104 GLU A O 1
ATOM 793 N N . PRO A 1 105 ? -10.655 8.455 -1.628 1.00 94.81 105 PRO A N 1
ATOM 794 C CA . PRO A 1 105 ? -10.933 7.472 -2.661 1.00 94.81 105 PRO A CA 1
ATOM 795 C C . PRO A 1 105 ? -9.835 7.492 -3.726 1.00 94.81 105 PRO A C 1
ATOM 797 O O . PRO A 1 105 ? -9.417 8.556 -4.184 1.00 94.81 105 PRO A O 1
ATOM 800 N N . GLY A 1 106 ? -9.364 6.320 -4.136 1.00 92.12 106 GLY A N 1
ATOM 801 C CA . GLY A 1 106 ? -8.234 6.216 -5.051 1.00 92.12 106 GLY A CA 1
ATOM 802 C C . GLY A 1 106 ? -7.494 4.896 -4.923 1.00 92.12 106 GLY A C 1
ATOM 803 O O . GLY A 1 106 ? -8.103 3.849 -4.720 1.00 92.12 106 GLY A O 1
ATOM 804 N N . LEU A 1 107 ? -6.172 4.945 -5.069 1.00 92.00 107 LEU A N 1
ATOM 805 C CA . LEU A 1 107 ? -5.306 3.774 -4.987 1.00 92.00 107 LEU A CA 1
ATOM 806 C C . LEU A 1 107 ? -4.400 3.840 -3.756 1.00 92.00 107 LEU A C 1
ATOM 808 O O . LEU A 1 107 ? -4.061 4.910 -3.246 1.00 92.00 107 LEU A O 1
ATOM 812 N N . ALA A 1 108 ? -3.958 2.671 -3.321 1.00 93.25 108 ALA A N 1
ATOM 813 C CA . ALA A 1 108 ? -2.896 2.501 -2.354 1.00 93.25 108 ALA A CA 1
ATOM 81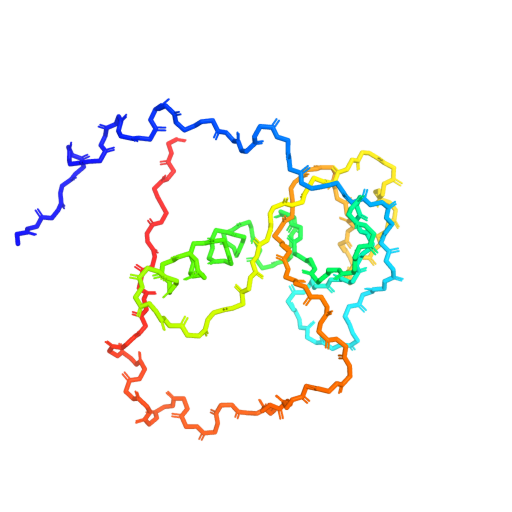4 C C . ALA A 1 108 ? -1.938 1.407 -2.811 1.00 93.25 108 ALA A C 1
ATOM 816 O O . ALA A 1 108 ? -2.337 0.414 -3.424 1.00 93.25 108 ALA A O 1
ATOM 817 N N . HIS A 1 109 ? -0.667 1.580 -2.470 1.00 93.75 109 HIS A N 1
ATOM 818 C CA . HIS A 1 109 ? 0.276 0.475 -2.463 1.00 93.75 109 HIS A CA 1
ATOM 819 C C . HIS A 1 109 ? 0.093 -0.338 -1.181 1.00 93.75 109 HIS A C 1
ATOM 821 O O . HIS A 1 109 ? -0.078 0.254 -0.114 1.00 93.75 109 HIS A O 1
ATOM 827 N N . ALA A 1 110 ? 0.179 -1.663 -1.275 1.00 93.94 110 ALA A N 1
ATOM 828 C CA . ALA A 1 110 ? -0.010 -2.566 -0.153 1.00 93.94 110 ALA A CA 1
ATOM 829 C C . ALA A 1 110 ? 1.052 -3.677 -0.107 1.00 93.94 110 ALA A C 1
ATOM 831 O O . ALA A 1 110 ? 1.385 -4.265 -1.138 1.00 93.94 110 ALA A O 1
ATOM 832 N N . SER A 1 111 ? 1.532 -4.010 1.092 1.00 93.50 111 SER A N 1
ATOM 833 C CA . SER A 1 111 ? 2.321 -5.220 1.371 1.00 93.50 111 SER A CA 1
ATOM 834 C C . SER A 1 111 ? 1.653 -6.070 2.465 1.00 93.50 111 SER A C 1
ATOM 836 O O . SER A 1 111 ? 0.994 -5.508 3.344 1.00 93.50 111 SER A O 1
ATOM 838 N N . PRO A 1 112 ? 1.763 -7.413 2.425 1.00 93.31 112 PRO A N 1
ATOM 839 C CA . PRO A 1 112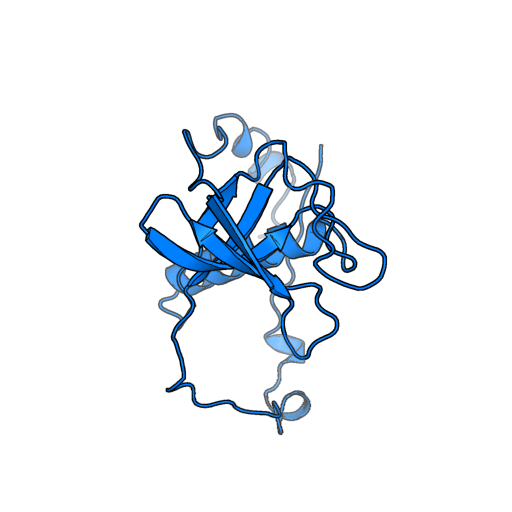 ? 1.090 -8.277 3.390 1.00 93.31 112 PRO A CA 1
ATOM 840 C C . PRO A 1 112 ? 1.527 -7.995 4.826 1.00 93.31 112 PRO A C 1
ATOM 842 O O . PRO A 1 112 ? 2.707 -7.760 5.100 1.00 93.31 112 PRO A O 1
ATOM 845 N N . ASN A 1 113 ? 0.588 -8.083 5.763 1.00 92.56 113 ASN A N 1
ATOM 846 C CA . ASN A 1 113 ? 0.926 -8.149 7.174 1.00 92.56 113 ASN A CA 1
ATOM 847 C C . ASN A 1 113 ? 1.481 -9.544 7.505 1.00 92.56 113 ASN A C 1
ATOM 849 O O . ASN A 1 113 ? 0.742 -10.523 7.536 1.00 92.56 113 ASN A O 1
ATOM 853 N N . ILE A 1 114 ? 2.782 -9.630 7.775 1.00 85.56 114 ILE A N 1
ATOM 854 C CA . ILE A 1 114 ? 3.479 -10.890 8.089 1.00 85.56 114 ILE A CA 1
ATOM 855 C C . ILE A 1 114 ? 3.414 -11.283 9.579 1.00 85.56 114 ILE A C 1
ATOM 857 O O . ILE A 1 114 ? 4.023 -12.265 9.991 1.00 85.56 114 ILE A O 1
ATOM 861 N N . GLY A 1 115 ? 2.645 -10.558 10.400 1.00 79.25 115 GLY A N 1
ATOM 862 C CA . GLY A 1 115 ? 2.416 -10.909 11.803 1.00 79.25 115 GLY A CA 1
ATOM 863 C C . GLY A 1 115 ? 3.540 -10.467 12.747 1.00 79.25 115 GLY A C 1
ATOM 864 O O . GLY A 1 115 ? 4.133 -9.408 12.560 1.00 79.25 115 GLY A O 1
ATOM 865 N N . ARG A 1 116 ? 3.755 -11.227 13.833 1.00 61.78 116 ARG A N 1
ATOM 866 C CA . ARG A 1 116 ? 4.670 -10.863 14.939 1.00 61.78 116 ARG A CA 1
ATOM 867 C C . ARG A 1 116 ? 6.056 -11.500 14.856 1.00 61.78 116 ARG A C 1
ATOM 869 O O . ARG A 1 116 ? 6.957 -11.021 15.536 1.00 61.78 116 ARG A O 1
ATOM 876 N N . ASP A 1 117 ? 6.232 -12.523 14.027 1.00 59.84 117 ASP A N 1
ATOM 877 C CA . ASP A 1 117 ? 7.507 -13.230 13.876 1.00 59.84 117 ASP A CA 1
ATOM 878 C C . ASP A 1 117 ? 8.368 -12.540 12.812 1.00 59.84 117 ASP A C 1
ATOM 880 O O . ASP A 1 117 ? 8.706 -13.107 11.775 1.00 59.84 117 ASP A O 1
ATOM 884 N N . VAL A 1 118 ? 8.662 -11.264 13.059 1.00 62.59 118 VAL A N 1
ATOM 885 C CA . VAL A 1 118 ? 9.483 -10.426 12.185 1.00 62.59 118 VAL A CA 1
ATOM 886 C C . VAL A 1 118 ? 10.808 -10.175 12.879 1.00 62.59 118 VAL A C 1
ATOM 888 O O . VAL A 1 118 ? 10.844 -9.671 14.001 1.00 62.59 118 VAL A O 1
ATOM 891 N N . GLU A 1 119 ? 11.902 -10.513 12.203 1.00 56.91 119 GLU A N 1
ATOM 892 C CA . GLU A 1 119 ? 13.213 -10.000 12.575 1.00 56.91 119 GLU A CA 1
ATOM 893 C C . GLU A 1 119 ? 13.254 -8.521 12.181 1.00 56.91 119 GLU A C 1
ATOM 895 O O . GLU A 1 119 ? 13.405 -8.167 11.012 1.00 56.91 119 GLU A O 1
ATOM 900 N N . ASP A 1 120 ? 13.022 -7.652 13.162 1.00 59.09 120 ASP A N 1
ATOM 901 C CA . ASP A 1 120 ? 13.229 -6.221 13.001 1.00 59.09 120 ASP A CA 1
ATOM 902 C C . ASP A 1 120 ? 14.734 -5.960 13.092 1.00 59.09 120 ASP A C 1
ATOM 904 O O . ASP A 1 120 ? 15.360 -6.236 14.118 1.00 59.09 120 ASP A O 1
ATOM 908 N N . LEU A 1 121 ? 15.323 -5.476 12.000 1.00 58.25 121 LEU A N 1
ATOM 909 C CA . LEU A 1 121 ? 16.671 -4.924 11.998 1.00 58.25 121 LEU A CA 1
ATOM 910 C C . LEU A 1 121 ? 16.517 -3.414 12.221 1.00 58.25 121 LEU A C 1
ATOM 912 O O . LEU A 1 121 ? 16.355 -2.673 11.247 1.00 58.25 121 LEU A O 1
ATOM 916 N N . PRO A 1 122 ? 16.548 -2.935 13.482 1.00 46.34 122 PRO A N 1
ATOM 917 C CA . PRO A 1 122 ? 16.155 -1.569 13.840 1.00 46.34 122 PRO A CA 1
ATOM 918 C C . PRO A 1 122 ? 17.051 -0.501 13.203 1.00 46.34 122 PRO A C 1
ATOM 920 O O . PRO A 1 122 ? 16.679 0.672 13.135 1.00 46.34 122 PRO A O 1
ATOM 923 N N . TYR A 1 123 ? 18.230 -0.905 12.727 1.00 55.69 123 TYR A N 1
ATOM 924 C CA . TYR A 1 123 ? 19.194 -0.050 12.068 1.00 55.69 123 TYR A CA 1
ATOM 925 C C . TYR A 1 123 ? 19.846 -0.784 10.896 1.00 55.69 123 TYR A C 1
ATOM 927 O O . TYR A 1 123 ? 20.320 -1.912 11.013 1.00 55.69 123 TYR A O 1
ATOM 935 N N . LEU A 1 124 ? 19.937 -0.097 9.757 1.00 59.31 124 LEU A N 1
ATOM 936 C CA . LEU A 1 124 ? 20.904 -0.438 8.717 1.00 59.31 124 LEU A CA 1
ATOM 937 C C . LEU A 1 124 ? 22.276 0.065 9.185 1.00 59.31 124 LEU A C 1
ATOM 939 O O . LEU A 1 124 ? 22.751 1.098 8.709 1.00 59.31 124 LEU A O 1
ATOM 943 N N . ASP A 1 125 ? 22.891 -0.644 10.135 1.00 52.59 125 ASP A N 1
ATOM 944 C CA . ASP A 1 125 ? 24.111 -0.227 10.855 1.00 52.59 125 ASP A CA 1
ATOM 945 C C . ASP A 1 125 ? 25.336 0.032 9.952 1.00 52.59 125 ASP A C 1
ATOM 947 O O . ASP A 1 125 ? 26.361 0.548 10.403 1.00 52.59 125 ASP A O 1
ATOM 951 N N . TYR A 1 126 ? 25.231 -0.257 8.652 1.00 57.47 126 TYR A N 1
ATOM 952 C CA . TYR A 1 126 ? 26.310 -0.124 7.676 1.00 57.47 126 TYR A CA 1
ATOM 953 C C . TYR A 1 126 ? 25.890 0.521 6.354 1.00 57.47 126 TYR A C 1
ATOM 955 O O . TYR A 1 126 ? 26.605 0.383 5.358 1.00 57.47 126 TYR A O 1
ATOM 963 N N . ARG A 1 127 ? 24.794 1.298 6.331 1.00 56.69 127 ARG A N 1
ATOM 964 C CA . ARG A 1 127 ? 24.310 1.974 5.110 1.00 56.69 127 ARG A CA 1
ATOM 965 C C . ARG A 1 127 ? 25.424 2.717 4.353 1.00 56.69 127 ARG A C 1
ATOM 967 O O . ARG A 1 127 ? 25.427 2.725 3.122 1.00 56.69 127 ARG A O 1
ATOM 974 N N . ASP A 1 128 ? 26.376 3.292 5.078 1.00 60.66 128 ASP A N 1
ATOM 975 C CA . ASP A 1 128 ? 27.473 4.099 4.537 1.00 60.66 128 ASP A CA 1
ATOM 976 C C . ASP A 1 128 ? 28.663 3.246 4.057 1.00 60.66 128 ASP A C 1
ATOM 978 O O . ASP A 1 128 ? 29.497 3.714 3.281 1.00 60.66 128 ASP A O 1
ATOM 982 N N . ARG A 1 129 ? 28.755 1.992 4.522 1.00 56.50 129 ARG A N 1
ATOM 983 C CA . ARG A 1 129 ? 29.854 1.050 4.247 1.00 56.50 129 ARG A CA 1
ATOM 984 C C . ARG A 1 129 ? 29.513 0.022 3.170 1.00 56.50 129 ARG A C 1
ATOM 986 O O . ARG A 1 129 ? 30.424 -0.482 2.522 1.00 56.50 129 ARG A O 1
ATOM 993 N N . ASP A 1 130 ? 28.231 -0.202 2.891 1.00 58.50 130 ASP A N 1
ATOM 994 C CA . ASP A 1 130 ? 27.759 -1.182 1.896 1.00 58.50 130 ASP A CA 1
ATOM 995 C C . ASP A 1 130 ? 27.884 -0.716 0.435 1.00 58.50 130 ASP A C 1
ATOM 997 O O . ASP A 1 130 ? 27.305 -1.295 -0.488 1.00 58.50 130 ASP A O 1
ATOM 1001 N N . ASN A 1 131 ? 28.655 0.349 0.194 1.00 58.19 131 ASN A N 1
ATOM 1002 C CA . ASN A 1 131 ? 28.840 0.951 -1.125 1.00 58.19 131 A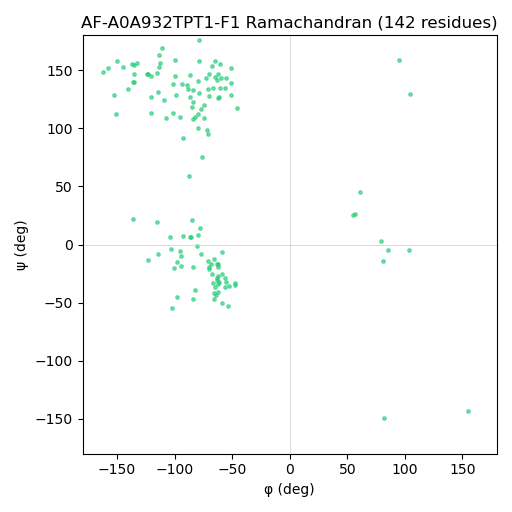SN A CA 1
ATOM 1003 C C . ASN A 1 131 ? 27.507 1.381 -1.779 1.00 58.19 131 ASN A C 1
ATOM 1005 O O . ASN A 1 131 ? 27.396 1.470 -3.003 1.00 58.19 131 ASN A O 1
ATOM 1009 N N . ASN A 1 132 ? 26.494 1.671 -0.954 1.00 55.47 132 ASN A N 1
ATOM 1010 C CA . ASN A 1 132 ? 25.127 1.987 -1.369 1.00 55.47 132 ASN A CA 1
ATOM 1011 C C . ASN A 1 132 ? 25.050 3.158 -2.357 1.00 55.47 132 ASN A C 1
ATOM 1013 O O . ASN A 1 132 ? 24.262 3.117 -3.297 1.00 55.47 132 ASN A O 1
ATOM 1017 N N . ARG A 1 133 ? 25.963 4.135 -2.251 1.00 57.62 133 ARG A N 1
ATOM 1018 C CA . ARG A 1 133 ? 26.156 5.213 -3.242 1.00 57.62 133 ARG A CA 1
ATOM 1019 C C . ARG A 1 133 ? 26.230 4.713 -4.695 1.00 57.62 133 ARG A C 1
ATOM 1021 O O . ARG A 1 133 ? 25.8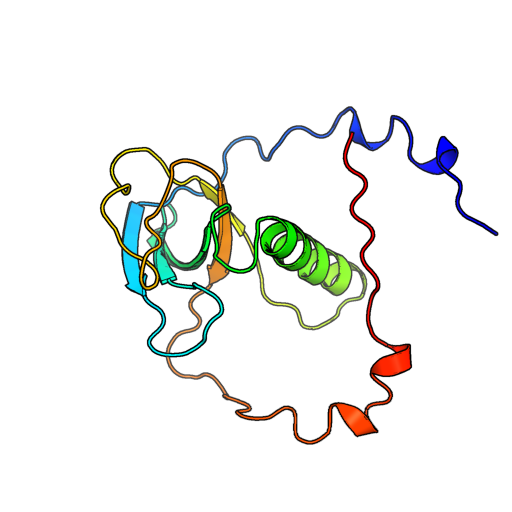09 5.435 -5.591 1.00 57.62 133 ARG A O 1
ATOM 1028 N N . PHE A 1 134 ? 26.781 3.523 -4.929 1.00 57.22 134 PHE A N 1
ATOM 1029 C CA . PHE A 1 134 ? 26.929 2.921 -6.260 1.00 57.22 134 PHE A CA 1
ATOM 1030 C C . PHE A 1 134 ? 25.895 1.819 -6.548 1.00 57.22 134 PHE A C 1
ATOM 1032 O O . PHE A 1 134 ? 25.890 1.273 -7.647 1.00 57.22 134 PHE A O 1
ATOM 1039 N N . ARG A 1 135 ? 25.042 1.477 -5.572 1.00 53.19 135 ARG A N 1
ATOM 1040 C CA . ARG A 1 135 ? 24.011 0.427 -5.660 1.00 53.19 135 ARG A CA 1
ATOM 1041 C C . ARG A 1 135 ? 22.579 0.963 -5.575 1.00 53.19 135 ARG A C 1
ATOM 1043 O O . ARG A 1 135 ? 21.643 0.204 -5.797 1.00 53.19 135 ARG A O 1
ATOM 1050 N N . HIS A 1 136 ? 22.390 2.247 -5.268 1.00 52.78 136 HIS A N 1
ATOM 1051 C CA . HIS A 1 136 ? 21.077 2.882 -5.314 1.00 52.78 136 HIS A CA 1
ATOM 1052 C C . HIS A 1 136 ? 20.521 2.847 -6.740 1.00 52.78 136 HIS A C 1
ATOM 1054 O O . HIS A 1 136 ? 21.157 3.316 -7.685 1.00 52.78 136 HIS A O 1
ATOM 1060 N N . MET A 1 137 ? 19.311 2.314 -6.880 1.00 46.22 137 MET A N 1
ATOM 1061 C CA . MET A 1 137 ? 18.560 2.392 -8.123 1.00 46.22 137 MET A CA 1
ATOM 1062 C C . MET A 1 137 ? 18.012 3.815 -8.276 1.00 46.22 137 MET A C 1
ATOM 1064 O O . MET A 1 137 ? 17.279 4.301 -7.421 1.00 46.22 137 MET A O 1
ATOM 1068 N N . GLY A 1 138 ? 18.400 4.498 -9.353 1.00 50.12 138 GLY A N 1
ATOM 1069 C CA . GLY A 1 138 ? 17.759 5.742 -9.765 1.00 50.12 138 GLY A CA 1
ATOM 1070 C C . GLY A 1 138 ? 16.519 5.418 -10.588 1.00 50.12 138 GLY A C 1
ATOM 1071 O O . GLY A 1 138 ? 16.648 4.967 -11.726 1.00 50.12 138 GLY A O 1
ATOM 1072 N N . ALA A 1 139 ? 15.330 5.639 -10.032 1.00 51.25 139 ALA A N 1
ATOM 1073 C CA . ALA A 1 139 ? 14.085 5.553 -10.784 1.00 51.25 139 ALA A CA 1
ATOM 1074 C C . ALA A 1 139 ? 13.797 6.906 -11.451 1.00 51.25 139 ALA A C 1
ATOM 1076 O O . ALA A 1 139 ? 13.773 7.941 -10.789 1.00 51.25 139 ALA A O 1
ATOM 1077 N N . ILE A 1 140 ? 13.565 6.906 -12.764 1.00 47.56 140 ILE A N 1
ATOM 1078 C CA . ILE A 1 140 ? 13.037 8.072 -13.480 1.00 47.56 140 ILE A CA 1
ATOM 1079 C C . ILE A 1 140 ? 11.593 7.749 -13.842 1.00 47.56 140 ILE A C 1
ATOM 1081 O O . ILE A 1 140 ? 11.336 6.908 -14.703 1.00 47.56 140 ILE A O 1
ATOM 1085 N N . ALA A 1 141 ? 10.652 8.416 -13.181 1.00 43.75 141 ALA A N 1
ATOM 1086 C CA . ALA A 1 141 ? 9.260 8.423 -13.602 1.00 43.75 141 ALA A CA 1
ATOM 1087 C C . ALA A 1 141 ? 9.079 9.517 -14.665 1.00 43.75 141 ALA A C 1
ATOM 1089 O O . ALA A 1 141 ? 9.321 10.695 -14.405 1.00 43.75 141 ALA A O 1
ATOM 1090 N N . LEU A 1 142 ? 8.682 9.125 -15.875 1.00 42.81 142 LEU A N 1
ATOM 1091 C CA . LEU A 1 142 ? 8.333 10.055 -16.947 1.00 42.81 142 LEU A CA 1
ATOM 1092 C C . LEU A 1 142 ? 6.816 10.267 -16.923 1.00 42.81 142 LEU A C 1
ATOM 1094 O O . LEU A 1 142 ? 6.067 9.348 -17.248 1.00 42.81 142 LEU A O 1
ATOM 1098 N N . TYR A 1 143 ? 6.382 11.463 -16.528 1.00 38.50 143 TYR A N 1
ATOM 1099 C CA . TYR A 1 143 ? 4.991 11.908 -16.647 1.00 38.50 143 TYR A CA 1
ATOM 1100 C C . TYR A 1 143 ? 4.745 12.535 -18.032 1.00 38.50 143 TYR A C 1
ATOM 1102 O O . TYR A 1 143 ? 5.651 13.161 -18.592 1.00 38.50 143 TYR A O 1
ATOM 1110 N N . TYR A 1 144 ? 3.536 12.351 -18.573 1.00 38.91 144 TYR A N 1
ATOM 1111 C CA . TYR A 1 144 ? 3.009 13.058 -19.751 1.00 38.91 144 TYR A CA 1
ATOM 1112 C C . TYR A 1 144 ? 1.912 14.029 -19.328 1.00 38.91 144 TYR A C 1
ATOM 1114 O O . TYR A 1 144 ? 1.166 13.674 -18.388 1.00 38.91 144 TYR A O 1
#

Nearest PDB structures (foldseek):
  5igh-assembly1_A  TM=4.705E-01  e=1.720E-01  Escherichia coli
  6rbd-assembly1_l  TM=5.033E-01  e=3.321E-01  Saccharomyces cerevisiae S288C
  5ih0-assembly1_A  TM=3.948E-01  e=1.166E+00  Escherichia coli
  5uxa-assembly1_A  TM=3.554E-01  e=9.742E-01  Escherichia coli
  1mqb-assembly1_A  TM=3.712E-01  e=5.196E+00  Homo sapiens

Mean predicted aligned error: 10.16 Å

pLDDT: mean 78.98, std 17.03, range [38.5, 97.94]

Secondary structure (DSSP, 8-state):
----GGGTTTTTTT-PPPSSPEEEEEEEEE-SS-TT--EEEEETTS-EEEEEETT-TT-THHHHHHHHHHHHHHTTT------EEEEE-TT-TT-EEETTEE--SEEEEEEE---S--------TTTTTTTGGGT---------